Protein AF-A0A1C3P654-F1 (afdb_monomer_lite)

Structure (mmCIF, N/CA/C/O backbone):
data_AF-A0A1C3P654-F1
#
_entry.id   AF-A0A1C3P654-F1
#
loop_
_atom_site.group_PDB
_atom_site.id
_atom_site.type_symbol
_atom_site.label_atom_id
_atom_site.label_alt_id
_atom_site.label_comp_id
_atom_site.label_asym_id
_atom_site.label_entity_id
_atom_site.label_seq_id
_atom_site.pdbx_PDB_ins_code
_atom_site.Cartn_x
_atom_site.Cartn_y
_atom_site.Cartn_z
_atom_site.occupancy
_atom_site.B_iso_or_equiv
_atom_site.auth_seq_id
_atom_site.auth_comp_id
_atom_site.auth_asym_id
_atom_site.auth_atom_id
_atom_site.pdbx_PDB_model_num
ATOM 1 N N . MET A 1 1 ? -8.631 -0.946 -6.761 1.00 59.50 1 MET A N 1
ATOM 2 C CA . MET A 1 1 ? -8.021 -0.146 -5.677 1.00 59.50 1 MET A CA 1
ATOM 3 C C . MET A 1 1 ? -7.101 -1.045 -4.867 1.00 59.50 1 MET A C 1
ATOM 5 O O . MET A 1 1 ? -7.450 -2.204 -4.681 1.00 59.50 1 MET A O 1
ATOM 9 N N . LEU A 1 2 ? -5.957 -0.535 -4.412 1.00 73.19 2 LEU A N 1
ATOM 10 C CA . LEU A 1 2 ? -5.067 -1.206 -3.452 1.00 73.19 2 LEU A CA 1
ATOM 11 C C . LEU A 1 2 ? -4.979 -0.366 -2.183 1.00 73.19 2 LEU A C 1
ATOM 13 O O . LEU A 1 2 ? -5.112 0.852 -2.263 1.00 73.19 2 LEU A O 1
ATOM 17 N N . SER A 1 3 ? -4.721 -0.982 -1.028 1.00 78.56 3 SER A N 1
ATOM 18 C CA . SER A 1 3 ? -4.300 -0.198 0.136 1.00 78.56 3 SER A CA 1
ATOM 19 C C . SER A 1 3 ? -2.923 0.422 -0.122 1.00 78.56 3 SER A C 1
ATOM 21 O O . SER A 1 3 ? -2.122 -0.128 -0.883 1.00 78.56 3 SER A O 1
ATOM 23 N N . GLY A 1 4 ? -2.619 1.548 0.527 1.00 77.50 4 GLY A N 1
ATOM 24 C CA . GLY A 1 4 ? -1.301 2.186 0.404 1.00 77.50 4 GLY A CA 1
ATOM 25 C C . GLY A 1 4 ? -0.139 1.243 0.752 1.00 77.50 4 GLY A C 1
ATOM 26 O O . GLY A 1 4 ? 0.898 1.270 0.094 1.00 77.50 4 GLY A O 1
ATOM 27 N N . HIS A 1 5 ? -0.339 0.344 1.721 1.00 80.56 5 HIS A N 1
ATOM 28 C CA . HIS A 1 5 ? 0.658 -0.662 2.098 1.00 80.56 5 HIS A CA 1
ATOM 29 C C . HIS A 1 5 ? 0.804 -1.759 1.037 1.00 80.56 5 HIS A C 1
ATOM 31 O O . HIS A 1 5 ? 1.925 -2.067 0.638 1.00 80.56 5 HIS A O 1
ATOM 37 N N . ALA A 1 6 ? -0.305 -2.269 0.489 1.00 83.94 6 ALA A N 1
ATOM 38 C CA . ALA A 1 6 ? -0.264 -3.266 -0.582 1.00 83.94 6 ALA A CA 1
ATOM 39 C C . ALA A 1 6 ? 0.379 -2.716 -1.868 1.00 83.94 6 ALA A C 1
ATOM 41 O O . ALA A 1 6 ? 1.070 -3.448 -2.577 1.00 83.94 6 ALA A O 1
ATOM 42 N N . LEU A 1 7 ? 0.196 -1.424 -2.165 1.00 87.06 7 LEU A N 1
ATOM 43 C CA . LEU A 1 7 ? 0.888 -0.749 -3.266 1.00 87.06 7 LEU A CA 1
ATOM 44 C C . LEU A 1 7 ? 2.413 -0.783 -3.059 1.00 87.06 7 LEU A C 1
ATOM 46 O O . LEU A 1 7 ? 3.143 -1.212 -3.953 1.00 87.06 7 LEU A O 1
ATOM 50 N N . ALA A 1 8 ? 2.884 -0.367 -1.879 1.00 87.94 8 ALA A N 1
ATOM 51 C CA . ALA A 1 8 ? 4.308 -0.332 -1.547 1.00 87.94 8 ALA A CA 1
ATOM 52 C C . ALA A 1 8 ? 4.944 -1.734 -1.560 1.00 87.94 8 ALA A C 1
ATOM 54 O O . ALA A 1 8 ? 6.042 -1.921 -2.091 1.00 87.94 8 ALA A O 1
ATOM 55 N N . GLU A 1 9 ? 4.238 -2.737 -1.035 1.00 88.75 9 GLU A N 1
ATOM 56 C CA . GLU A 1 9 ? 4.668 -4.136 -1.084 1.00 88.75 9 GLU A CA 1
ATOM 57 C C . GLU A 1 9 ? 4.762 -4.653 -2.517 1.00 88.75 9 GLU A C 1
ATOM 59 O O . GLU A 1 9 ? 5.786 -5.217 -2.902 1.00 88.75 9 GLU A O 1
ATOM 64 N N . THR A 1 10 ? 3.734 -4.406 -3.334 1.00 90.81 10 THR A N 1
ATOM 65 C CA . THR A 1 10 ? 3.710 -4.850 -4.734 1.00 90.81 10 THR A CA 1
ATOM 66 C C . THR A 1 10 ? 4.853 -4.212 -5.523 1.00 90.81 10 THR A C 1
ATOM 68 O O . THR A 1 10 ? 5.569 -4.913 -6.236 1.00 90.81 10 THR A O 1
ATOM 71 N N . TYR A 1 11 ? 5.095 -2.910 -5.345 1.00 92.88 11 TYR A N 1
ATOM 72 C CA . TYR A 1 11 ? 6.239 -2.218 -5.946 1.00 92.88 11 TYR A CA 1
ATOM 73 C C . TYR A 1 11 ? 7.576 -2.859 -5.540 1.00 92.88 11 TYR A C 1
ATOM 75 O O . TYR A 1 11 ? 8.423 -3.158 -6.387 1.00 92.88 11 TYR A O 1
ATOM 83 N N . SER A 1 12 ? 7.754 -3.120 -4.242 1.00 93.94 12 SER A N 1
ATOM 84 C CA . SER A 1 12 ? 8.957 -3.755 -3.696 1.00 93.94 12 SER A CA 1
ATOM 85 C C . SER A 1 12 ? 9.180 -5.169 -4.236 1.00 93.94 12 SER A C 1
ATOM 87 O O . SER A 1 12 ? 10.324 -5.572 -4.448 1.00 93.94 12 SER A O 1
ATOM 89 N N . VAL A 1 13 ? 8.111 -5.936 -4.463 1.00 95.38 13 VAL A N 1
ATOM 90 C CA . VAL A 1 13 ? 8.187 -7.271 -5.070 1.00 95.38 13 VAL A CA 1
ATOM 91 C C . VAL A 1 13 ? 8.596 -7.165 -6.534 1.00 95.38 13 VAL A C 1
ATOM 93 O O . VAL A 1 13 ? 9.602 -7.761 -6.911 1.00 95.38 13 VAL A O 1
ATOM 96 N N . LEU A 1 14 ? 7.876 -6.375 -7.338 1.00 96.56 14 LEU A N 1
ATOM 97 C CA . LEU A 1 14 ? 8.107 -6.236 -8.784 1.00 96.56 14 LEU A CA 1
ATOM 98 C C . LEU A 1 14 ? 9.550 -5.828 -9.112 1.00 96.56 14 LEU A C 1
ATOM 100 O O . LEU A 1 14 ? 10.156 -6.339 -10.052 1.00 96.56 14 LEU A O 1
ATOM 104 N N . THR A 1 15 ? 10.126 -4.948 -8.297 1.00 96.94 15 THR A N 1
ATOM 105 C CA . THR A 1 15 ? 11.495 -4.438 -8.477 1.00 96.94 15 THR A CA 1
ATOM 106 C C . THR A 1 15 ? 12.587 -5.383 -7.969 1.00 96.94 15 THR A C 1
ATOM 108 O O . THR A 1 15 ? 13.768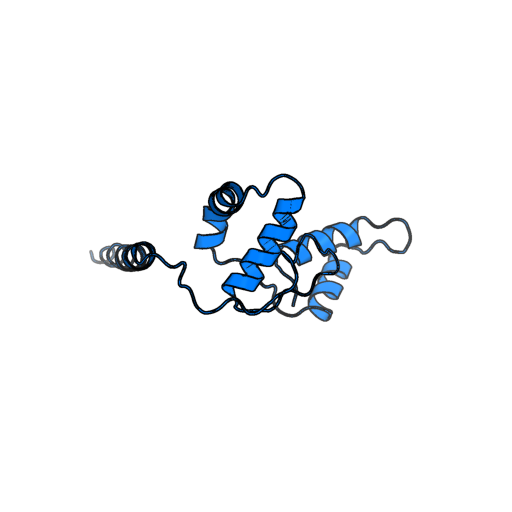 -5.173 -8.250 1.00 96.94 15 THR A O 1
ATOM 111 N N . ARG A 1 16 ? 12.221 -6.453 -7.251 1.00 96.50 16 ARG A N 1
ATOM 112 C CA . ARG A 1 16 ? 13.154 -7.452 -6.703 1.00 96.50 16 ARG A CA 1
ATOM 113 C C . ARG A 1 16 ? 12.946 -8.862 -7.250 1.00 96.50 16 ARG A C 1
ATOM 115 O O . ARG A 1 16 ? 13.671 -9.768 -6.838 1.00 96.50 16 ARG A O 1
ATOM 122 N N . MET A 1 17 ? 12.009 -9.061 -8.180 1.00 95.00 17 MET A N 1
ATOM 123 C CA . MET A 1 17 ? 11.804 -10.362 -8.820 1.00 95.00 17 MET A CA 1
ATOM 124 C C . MET A 1 17 ? 13.106 -10.875 -9.471 1.00 95.00 17 MET A C 1
ATOM 126 O O . MET A 1 17 ? 13.988 -10.084 -9.833 1.00 95.00 17 MET A O 1
ATOM 130 N N . PRO A 1 18 ? 13.290 -12.199 -9.573 1.00 93.44 18 PRO A N 1
ATOM 131 C CA . PRO A 1 18 ? 14.439 -12.773 -10.258 1.00 93.44 18 PRO A CA 1
ATOM 132 C C . PRO A 1 18 ? 14.274 -12.717 -11.785 1.00 93.44 18 PRO A C 1
ATOM 134 O O . PRO A 1 18 ? 13.162 -12.829 -12.302 1.00 93.44 18 PRO A O 1
ATOM 137 N N . GLY A 1 19 ? 15.400 -12.602 -12.495 1.00 91.75 19 GLY A N 1
ATOM 138 C CA . GLY A 1 19 ? 15.465 -12.706 -13.956 1.00 91.75 19 GLY A CA 1
ATOM 139 C C . GLY A 1 19 ? 14.609 -11.676 -14.695 1.00 91.75 19 GLY A C 1
ATOM 140 O O . GLY A 1 19 ? 14.438 -10.546 -14.237 1.00 91.75 19 GLY A O 1
ATOM 141 N N . ASP A 1 20 ? 14.050 -12.103 -15.825 1.00 91.31 20 ASP A N 1
ATOM 142 C CA . ASP A 1 20 ? 13.305 -11.251 -16.763 1.00 91.31 20 ASP A CA 1
ATOM 143 C C . ASP A 1 20 ? 11.965 -10.744 -16.211 1.00 91.31 20 ASP A C 1
ATOM 145 O O . ASP A 1 20 ? 11.347 -9.851 -16.785 1.00 91.31 20 ASP A O 1
ATOM 149 N N . ALA A 1 21 ? 11.508 -11.284 -15.078 1.00 91.06 21 ALA A N 1
ATOM 150 C CA . ALA A 1 21 ? 10.313 -10.797 -14.396 1.00 91.06 21 ALA A CA 1
ATOM 151 C C . ALA A 1 21 ? 10.571 -9.523 -13.568 1.00 91.06 21 ALA A C 1
ATOM 153 O O . ALA A 1 21 ? 9.622 -8.908 -13.081 1.00 91.06 21 ALA A O 1
ATOM 154 N N . ARG A 1 22 ? 11.838 -9.125 -13.373 1.00 97.19 22 ARG A N 1
ATOM 155 C CA . ARG A 1 22 ? 12.186 -7.900 -12.648 1.00 97.19 22 ARG A CA 1
ATOM 156 C C . ARG A 1 22 ? 11.819 -6.669 -13.459 1.00 97.19 22 ARG A C 1
ATOM 158 O O . ARG A 1 22 ? 12.328 -6.467 -14.557 1.00 97.19 22 ARG A O 1
ATOM 165 N N . LEU A 1 23 ? 11.026 -5.789 -12.860 1.00 97.38 23 LEU A N 1
ATOM 166 C CA . LEU A 1 23 ? 10.733 -4.486 -13.443 1.00 97.38 23 LEU A CA 1
ATOM 167 C C . LEU A 1 23 ? 11.715 -3.422 -12.955 1.00 97.38 23 LEU A C 1
ATOM 169 O O . LEU A 1 23 ? 12.175 -3.445 -11.810 1.00 97.38 23 LEU A O 1
ATOM 173 N N . SER A 1 24 ? 11.996 -2.447 -13.821 1.00 97.44 24 SER A N 1
ATOM 174 C CA . SER A 1 24 ? 12.628 -1.199 -13.397 1.00 97.44 24 SER A CA 1
ATOM 175 C C . SER A 1 24 ? 11.685 -0.426 -12.464 1.00 97.44 24 SER A C 1
ATOM 177 O O . SER A 1 24 ? 10.467 -0.607 -12.512 1.00 97.44 24 SER A O 1
ATOM 179 N N . GLY A 1 25 ? 12.226 0.465 -11.626 1.00 96.69 25 GLY A N 1
ATOM 180 C CA . GLY A 1 25 ? 11.402 1.336 -10.776 1.00 96.69 25 GLY A CA 1
ATOM 181 C C . GLY A 1 25 ? 10.340 2.120 -11.570 1.00 96.69 25 GLY A C 1
ATOM 182 O O . GLY A 1 25 ? 9.157 2.032 -11.238 1.00 96.69 25 GLY A O 1
ATOM 183 N N . PRO A 1 26 ? 10.713 2.818 -12.662 1.00 97.81 26 PRO A N 1
ATOM 184 C CA . PRO A 1 26 ? 9.750 3.515 -13.514 1.00 97.81 26 PRO A CA 1
ATOM 185 C C . PRO A 1 26 ? 8.692 2.606 -14.156 1.00 97.81 26 PRO A C 1
ATOM 187 O O . PRO A 1 26 ? 7.527 2.990 -14.219 1.00 97.81 26 PRO A O 1
ATOM 190 N N . ASP A 1 27 ? 9.057 1.405 -14.615 1.00 97.25 27 ASP A N 1
ATOM 191 C CA . ASP A 1 27 ? 8.089 0.474 -15.214 1.00 97.25 27 ASP A CA 1
ATOM 192 C C . ASP A 1 27 ? 7.126 -0.103 -14.181 1.00 97.25 27 ASP A C 1
ATOM 194 O O . ASP A 1 27 ? 5.932 -0.210 -14.452 1.00 97.25 27 ASP A O 1
ATOM 198 N N . ALA A 1 28 ? 7.619 -0.418 -12.981 1.00 96.38 28 ALA A N 1
ATOM 199 C CA . ALA A 1 28 ? 6.779 -0.861 -11.878 1.00 96.38 28 ALA A CA 1
ATOM 200 C C . ALA A 1 28 ? 5.771 0.225 -11.475 1.00 96.38 28 ALA A C 1
ATOM 202 O O . ALA A 1 28 ? 4.592 -0.080 -11.308 1.00 96.38 28 ALA A O 1
ATOM 203 N N . ALA A 1 29 ? 6.201 1.488 -11.376 1.00 94.38 29 ALA A N 1
ATOM 204 C CA . ALA A 1 29 ? 5.309 2.611 -11.087 1.00 94.38 29 ALA A CA 1
ATOM 205 C C . ALA A 1 29 ? 4.237 2.778 -12.177 1.00 94.38 29 ALA A C 1
ATOM 207 O O . ALA A 1 29 ? 3.047 2.761 -11.874 1.00 94.38 29 ALA A O 1
ATOM 208 N N . ARG A 1 30 ? 4.646 2.810 -13.456 1.00 95.38 30 ARG A N 1
ATOM 209 C CA . ARG A 1 30 ? 3.716 2.887 -14.596 1.00 95.38 30 ARG A CA 1
ATOM 210 C C . ARG A 1 30 ? 2.702 1.748 -14.602 1.00 95.38 30 ARG A C 1
ATOM 212 O O . ARG A 1 30 ? 1.524 1.976 -14.862 1.00 95.38 30 ARG A O 1
ATOM 219 N N . LEU A 1 31 ? 3.147 0.522 -14.328 1.00 94.06 31 LEU A N 1
ATOM 220 C CA . LEU A 1 31 ? 2.266 -0.637 -14.255 1.00 94.06 31 LEU A CA 1
ATOM 221 C C . LEU A 1 31 ? 1.248 -0.488 -13.120 1.00 94.06 31 LEU A C 1
ATOM 223 O O . LEU A 1 31 ? 0.068 -0.760 -13.325 1.00 94.06 31 LEU A O 1
ATOM 227 N N . LEU A 1 32 ? 1.684 -0.066 -11.932 1.00 92.62 32 LEU A N 1
ATOM 228 C CA . LEU A 1 32 ? 0.794 0.107 -10.786 1.00 92.62 32 LEU A CA 1
ATOM 229 C C . LEU A 1 32 ? -0.251 1.197 -11.045 1.00 92.62 32 LEU A C 1
ATOM 231 O O . LEU A 1 32 ? -1.436 0.933 -10.846 1.00 92.62 32 LEU A O 1
ATOM 235 N N . ASP A 1 33 ? 0.161 2.347 -11.578 1.00 91.69 33 ASP A N 1
ATOM 236 C CA . ASP A 1 33 ? -0.740 3.453 -11.925 1.00 91.69 33 ASP A CA 1
ATOM 237 C C . ASP A 1 33 ? -1.742 3.060 -13.024 1.00 91.69 33 ASP A C 1
ATOM 239 O O . ASP A 1 33 ? -2.907 3.452 -12.991 1.00 91.69 33 ASP A O 1
ATOM 243 N N . ALA A 1 34 ? -1.321 2.235 -13.990 1.00 91.50 34 ALA A N 1
ATOM 244 C CA . ALA A 1 34 ? -2.195 1.753 -15.059 1.00 91.50 34 ALA A CA 1
ATOM 245 C C . ALA A 1 34 ? -3.200 0.683 -14.593 1.00 91.50 34 ALA A C 1
ATOM 247 O O . ALA A 1 34 ? -4.242 0.494 -15.224 1.00 91.50 34 ALA A O 1
ATOM 248 N N . ARG A 1 35 ? -2.887 -0.073 -13.533 1.00 88.25 35 ARG A N 1
ATOM 249 C CA . ARG A 1 35 ? -3.700 -1.217 -13.074 1.00 88.25 35 ARG A CA 1
ATOM 250 C C . ARG A 1 35 ? -4.558 -0.904 -11.860 1.00 88.25 35 ARG A C 1
ATOM 252 O O . ARG A 1 35 ? -5.553 -1.597 -11.637 1.00 88.25 35 ARG A O 1
ATOM 259 N N . PHE A 1 36 ? -4.200 0.111 -11.084 1.00 85.44 36 PHE A N 1
ATOM 260 C CA . PHE A 1 36 ? -4.885 0.451 -9.850 1.00 85.44 36 PHE A CA 1
ATOM 261 C C . PHE A 1 36 ? -5.210 1.941 -9.807 1.00 85.44 36 PHE A C 1
ATOM 263 O O . PHE A 1 36 ? -4.376 2.797 -10.060 1.00 85.44 36 PHE A O 1
ATOM 270 N N . THR A 1 37 ? -6.453 2.248 -9.443 1.00 80.38 37 THR A N 1
ATOM 271 C CA . THR A 1 37 ? -6.876 3.609 -9.097 1.00 80.38 37 THR A CA 1
ATOM 272 C C . THR A 1 37 ? -6.225 4.065 -7.784 1.00 80.38 37 THR A C 1
ATOM 274 O O . THR A 1 37 ? -5.585 3.259 -7.104 1.00 80.38 37 THR A O 1
ATOM 277 N N . VAL A 1 38 ? -6.473 5.324 -7.393 1.00 78.69 38 VAL A N 1
ATOM 278 C CA . VAL A 1 38 ? -5.944 5.966 -6.172 1.00 78.69 38 VAL A CA 1
ATOM 279 C C . VAL A 1 38 ? -5.881 4.992 -4.981 1.00 78.69 38 VAL A C 1
ATOM 281 O O . VAL A 1 38 ? -6.899 4.359 -4.664 1.00 78.69 38 VAL A O 1
ATOM 284 N N . PRO A 1 39 ? -4.707 4.850 -4.331 1.00 79.25 39 PRO A N 1
ATOM 285 C CA . PRO A 1 39 ? -4.550 3.962 -3.191 1.00 79.25 39 PRO A CA 1
ATOM 286 C C . PRO A 1 39 ? -5.477 4.339 -2.035 1.00 79.25 39 PRO A C 1
ATOM 288 O O . PRO A 1 39 ? -5.614 5.508 -1.681 1.00 79.25 39 PRO A O 1
ATOM 291 N N . LEU A 1 40 ? -6.065 3.327 -1.404 1.00 81.81 40 LEU A N 1
ATOM 292 C CA . LEU A 1 40 ? -6.788 3.462 -0.146 1.00 81.81 40 LEU A CA 1
ATOM 293 C C . LEU A 1 40 ? -5.773 3.633 0.979 1.00 81.81 40 LEU A C 1
ATOM 295 O O . LEU A 1 40 ? -5.146 2.673 1.439 1.00 81.81 40 LEU A O 1
ATOM 299 N N . THR A 1 41 ? -5.572 4.877 1.390 1.00 83.25 41 THR A N 1
ATOM 300 C CA . THR A 1 41 ? -4.700 5.227 2.505 1.00 83.25 41 THR A CA 1
ATOM 301 C C . THR A 1 41 ? -5.511 5.381 3.783 1.00 83.25 41 THR A C 1
ATOM 303 O O . THR A 1 41 ? -6.685 5.753 3.768 1.00 83.25 41 THR A O 1
ATOM 306 N N . LEU A 1 42 ? -4.871 5.054 4.901 1.00 85.06 42 LEU A N 1
ATOM 307 C CA . LEU A 1 42 ? -5.413 5.328 6.221 1.00 85.06 42 LEU A CA 1
ATOM 308 C C . LEU A 1 42 ? -5.275 6.833 6.494 1.00 85.06 42 LEU A C 1
ATOM 310 O O . LEU A 1 42 ? -4.215 7.404 6.218 1.00 85.06 42 LEU A O 1
ATOM 314 N N . GLY A 1 43 ? -6.315 7.473 7.022 1.00 86.69 43 GLY A N 1
ATOM 315 C CA . GLY A 1 43 ? -6.295 8.897 7.333 1.00 86.69 43 GLY A CA 1
ATOM 316 C C . GLY A 1 43 ? -5.196 9.238 8.339 1.00 86.69 43 GLY A C 1
ATOM 317 O O . GLY A 1 43 ? -4.839 8.425 9.195 1.00 86.69 43 GLY A O 1
ATOM 318 N N . GLY A 1 44 ? -4.648 10.455 8.258 1.00 87.62 44 GLY A N 1
ATOM 319 C CA . GLY A 1 44 ? -3.456 10.844 9.025 1.00 87.62 44 GLY A CA 1
ATOM 320 C C . GLY A 1 44 ? -3.581 10.628 10.539 1.00 87.62 44 GLY A C 1
ATOM 321 O O . GLY A 1 44 ? -2.637 10.166 11.177 1.00 87.62 44 GLY A O 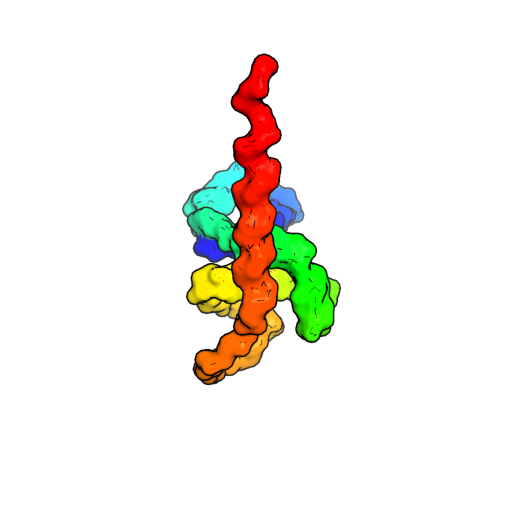1
ATOM 322 N N . SER A 1 45 ? -4.759 10.879 11.114 1.00 87.44 45 SER A N 1
ATOM 323 C CA . SER A 1 45 ? -5.027 10.667 12.543 1.00 87.44 45 SER A CA 1
ATOM 324 C C . SER A 1 45 ? -5.046 9.183 12.938 1.00 87.44 45 SER A C 1
ATOM 326 O O . SER A 1 45 ? -4.501 8.819 13.983 1.00 87.44 45 SER A O 1
ATOM 328 N N . HIS A 1 46 ? -5.625 8.310 12.110 1.00 85.56 46 HIS A N 1
ATOM 329 C CA . HIS A 1 46 ? -5.627 6.863 12.330 1.00 85.56 46 HIS A CA 1
ATOM 330 C C . HIS A 1 46 ? -4.243 6.252 12.089 1.00 85.56 46 HIS A C 1
ATOM 332 O O . HIS A 1 46 ? -3.817 5.394 12.860 1.00 85.56 46 HIS A O 1
ATOM 338 N N . ALA A 1 47 ? -3.502 6.743 11.091 1.00 87.88 47 ALA A N 1
ATOM 339 C CA . ALA A 1 47 ? -2.126 6.332 10.822 1.00 87.88 47 ALA A CA 1
ATOM 340 C C . ALA A 1 47 ? -1.194 6.617 12.010 1.00 87.88 47 ALA A C 1
ATOM 342 O O . ALA A 1 47 ? -0.430 5.745 12.414 1.00 87.88 47 ALA A O 1
ATOM 343 N N . GLN A 1 48 ? -1.313 7.786 12.646 1.00 91.81 48 GLN A N 1
ATOM 344 C CA . GLN A 1 48 ? -0.520 8.127 13.836 1.00 91.81 48 GLN A CA 1
ATOM 345 C C . GLN A 1 48 ? -0.810 7.207 15.033 1.00 91.81 48 GLN A C 1
ATOM 347 O O . GLN A 1 48 ? 0.080 6.902 15.828 1.00 91.81 48 GLN A O 1
ATOM 352 N N . LYS A 1 49 ? -2.054 6.734 15.161 1.00 93.12 49 LYS A N 1
ATOM 353 C CA . LYS A 1 49 ? -2.517 5.912 16.291 1.00 93.12 49 LYS A CA 1
ATOM 354 C C . LYS A 1 49 ? -2.468 4.409 16.009 1.00 93.12 49 LYS A C 1
ATOM 356 O O . LYS A 1 49 ? -2.865 3.613 16.861 1.00 93.12 49 LYS A O 1
ATOM 361 N N . VAL A 1 50 ? -1.955 4.005 14.848 1.00 92.00 50 VAL A N 1
ATOM 362 C CA . VAL A 1 50 ? -2.115 2.639 14.344 1.00 92.00 50 VAL A CA 1
ATOM 363 C C . VAL A 1 50 ? -1.484 1.579 15.244 1.00 92.00 50 VAL A C 1
ATOM 365 O O . VAL A 1 50 ? -2.095 0.549 15.504 1.00 92.00 50 VAL A O 1
ATOM 368 N N . HIS A 1 51 ? -0.314 1.862 15.817 1.00 92.56 51 HIS A N 1
ATOM 369 C CA . HIS A 1 51 ? 0.372 0.960 16.743 1.00 92.56 51 HIS A CA 1
ATOM 370 C C . HIS A 1 51 ? -0.449 0.692 18.019 1.00 92.56 51 HIS A C 1
ATOM 372 O O . HIS A 1 51 ? -0.463 -0.432 18.517 1.00 92.56 51 HIS A O 1
ATOM 378 N N . MET A 1 52 ? -1.193 1.689 18.519 1.00 95.06 52 MET A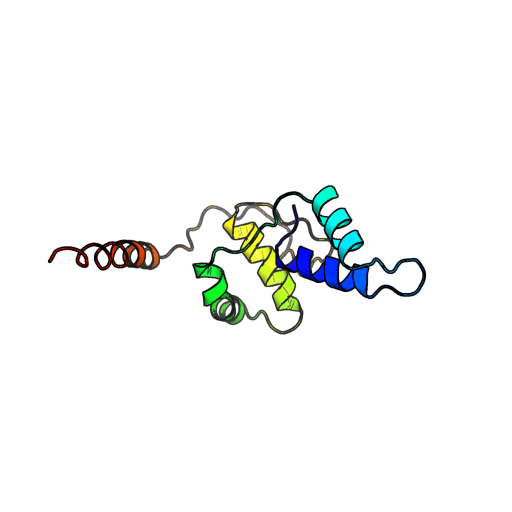 N 1
ATOM 379 C CA . MET A 1 52 ? -2.102 1.512 19.658 1.00 95.06 52 MET A CA 1
ATOM 380 C C . MET A 1 52 ? -3.310 0.660 19.274 1.00 95.06 52 MET A C 1
ATOM 382 O O . MET A 1 52 ? -3.710 -0.220 20.034 1.00 95.06 52 MET A O 1
ATOM 386 N N . THR A 1 53 ? -3.891 0.907 18.098 1.00 93.06 53 THR A N 1
ATOM 387 C CA . THR A 1 53 ? -5.027 0.127 17.596 1.00 93.06 53 THR A CA 1
ATOM 388 C C . THR A 1 53 ? -4.651 -1.338 17.410 1.00 93.06 53 THR A C 1
ATOM 390 O O . THR A 1 53 ? -5.374 -2.199 17.899 1.00 93.06 53 THR A O 1
ATOM 393 N N . LEU A 1 54 ? -3.511 -1.622 16.771 1.00 92.56 54 LEU A N 1
ATOM 394 C CA . LEU A 1 54 ? -3.024 -2.985 16.542 1.00 92.56 54 LEU A CA 1
ATOM 395 C C . LEU A 1 54 ? -2.673 -3.698 17.854 1.00 92.56 54 LEU A C 1
ATOM 397 O O . LEU A 1 54 ? -3.059 -4.850 18.039 1.00 92.56 54 LEU A O 1
ATOM 401 N N . SER A 1 55 ? -2.040 -2.993 18.797 1.00 95.12 55 SER A N 1
ATOM 402 C CA . SER A 1 55 ? -1.742 -3.520 20.135 1.00 95.12 55 SER A CA 1
ATOM 403 C C . SER A 1 55 ? -3.009 -3.948 20.886 1.00 95.12 55 SER A C 1
ATOM 405 O O . SER A 1 55 ? -3.070 -5.057 21.415 1.00 95.12 55 SER A O 1
ATOM 407 N N . ARG A 1 56 ? -4.074 -3.130 20.852 1.00 93.88 56 ARG A N 1
ATOM 408 C CA . ARG A 1 56 ? -5.359 -3.442 21.513 1.00 93.88 56 ARG A CA 1
ATOM 409 C C . ARG A 1 56 ? -6.031 -4.715 20.998 1.00 93.88 56 ARG A C 1
ATOM 411 O O . ARG A 1 56 ? -6.802 -5.316 21.738 1.00 93.88 56 ARG A O 1
ATOM 418 N N . VAL A 1 57 ? -5.769 -5.103 19.751 1.00 91.38 57 VAL A N 1
ATOM 419 C CA . VAL A 1 57 ? -6.323 -6.319 19.134 1.00 91.38 57 VAL A CA 1
ATOM 420 C C . VAL A 1 57 ? -5.295 -7.450 19.017 1.00 91.38 57 VAL A C 1
ATOM 422 O O . VAL A 1 57 ? -5.575 -8.463 18.384 1.00 91.38 57 VAL A O 1
ATOM 425 N N . GLY A 1 58 ? -4.112 -7.297 19.623 1.00 90.94 58 GLY A N 1
ATOM 426 C CA . GLY A 1 58 ? -3.074 -8.331 19.661 1.00 90.94 58 GLY A CA 1
ATOM 427 C C . GLY A 1 58 ? -2.385 -8.607 18.320 1.00 90.94 58 GLY A C 1
ATOM 428 O O . GLY A 1 58 ? -1.784 -9.666 18.156 1.00 90.94 58 GLY A O 1
ATOM 429 N N . ILE A 1 59 ? -2.459 -7.685 17.354 1.00 91.88 59 ILE A N 1
ATOM 430 C CA . ILE A 1 59 ? -1.795 -7.843 16.055 1.00 91.88 59 ILE A CA 1
ATOM 431 C C . ILE A 1 59 ? -0.326 -7.435 16.180 1.00 91.88 59 ILE A C 1
ATOM 433 O O . ILE A 1 59 ? -0.009 -6.304 16.549 1.00 91.88 59 ILE A O 1
ATOM 437 N N . VAL A 1 60 ? 0.571 -8.358 15.830 1.00 90.00 60 VAL A N 1
ATOM 438 C CA . VAL A 1 60 ? 2.028 -8.190 15.918 1.00 90.00 60 VAL A CA 1
ATOM 439 C C . VAL A 1 60 ? 2.743 -8.820 14.716 1.00 90.00 60 VAL A C 1
ATOM 441 O O . VAL A 1 60 ? 2.179 -9.648 13.998 1.00 90.00 60 VAL A O 1
ATOM 444 N N . GLY A 1 61 ? 4.011 -8.451 14.504 1.00 89.94 61 GLY A N 1
ATOM 445 C CA . GLY A 1 61 ? 4.862 -9.041 13.466 1.00 89.94 61 GLY A CA 1
ATOM 446 C C . GLY A 1 61 ? 4.314 -8.839 12.050 1.00 89.94 61 GLY A C 1
ATOM 447 O O . GLY A 1 61 ? 3.811 -7.771 11.718 1.00 89.94 61 GLY A O 1
ATOM 448 N N . GLY A 1 62 ? 4.401 -9.872 11.207 1.00 84.62 62 GLY A N 1
ATOM 449 C CA . GLY A 1 62 ? 3.955 -9.802 9.809 1.00 84.62 62 GLY A CA 1
ATOM 450 C C . GLY A 1 62 ? 2.458 -9.517 9.625 1.00 84.62 62 GLY A C 1
ATOM 451 O O . GLY A 1 62 ? 2.078 -8.952 8.608 1.00 84.62 62 GLY A O 1
ATOM 452 N N . ALA A 1 63 ? 1.615 -9.815 10.621 1.00 85.62 63 ALA A N 1
ATOM 453 C CA . ALA A 1 63 ? 0.175 -9.544 10.557 1.00 85.62 63 ALA A CA 1
ATOM 454 C C . ALA A 1 63 ? -0.168 -8.042 10.637 1.00 85.62 63 ALA A C 1
ATOM 456 O O . ALA A 1 63 ? -1.305 -7.647 10.381 1.00 85.62 63 ALA A O 1
ATOM 457 N N . VAL A 1 64 ? 0.805 -7.187 10.979 1.00 89.00 64 VAL A N 1
ATOM 458 C CA . VAL A 1 64 ? 0.643 -5.725 10.982 1.00 89.00 64 VAL A CA 1
ATOM 459 C C . VAL A 1 64 ? 0.227 -5.213 9.602 1.00 89.00 64 VAL A C 1
ATOM 461 O O . VAL A 1 64 ? -0.637 -4.344 9.522 1.00 89.00 64 VAL A O 1
ATOM 464 N N . TYR A 1 65 ? 0.780 -5.772 8.523 1.00 85.25 65 TYR A N 1
ATOM 465 C CA . TYR A 1 65 ? 0.474 -5.345 7.156 1.00 85.25 65 TYR A CA 1
ATOM 466 C C . TYR A 1 65 ? -0.976 -5.655 6.764 1.00 85.25 65 TYR A C 1
ATOM 468 O O . TYR A 1 65 ? -1.685 -4.770 6.278 1.00 85.25 65 TYR A O 1
ATOM 476 N N . ASP A 1 66 ? -1.463 -6.852 7.100 1.00 83.44 66 ASP A N 1
ATOM 477 C CA . ASP A 1 66 ? -2.875 -7.218 6.936 1.00 83.44 66 ASP A CA 1
ATOM 478 C C . ASP A 1 66 ? -3.788 -6.312 7.775 1.00 83.44 66 ASP A C 1
ATOM 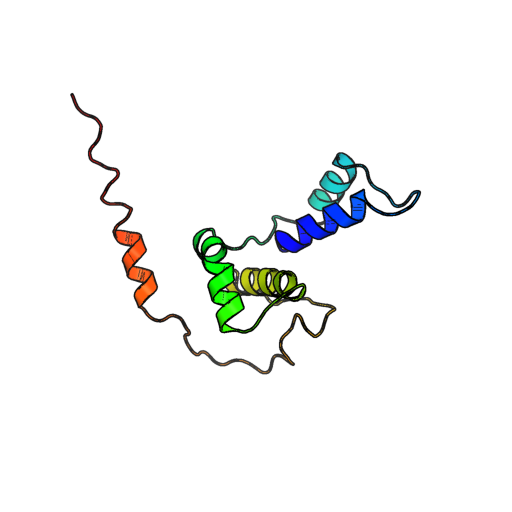480 O O . ASP A 1 66 ? -4.814 -5.826 7.293 1.00 83.44 66 ASP A O 1
ATOM 484 N N . GLY A 1 67 ? -3.385 -6.008 9.014 1.00 87.69 67 GLY A N 1
ATOM 485 C CA . GLY A 1 67 ? -4.094 -5.077 9.891 1.00 87.69 67 GLY A CA 1
ATOM 486 C C . GLY A 1 67 ? -4.206 -3.666 9.304 1.00 87.69 67 GLY A C 1
ATOM 487 O O . GLY A 1 67 ? -5.261 -3.040 9.400 1.00 87.69 67 GLY A O 1
ATOM 488 N N . LEU A 1 68 ? -3.157 -3.171 8.643 1.00 88.00 68 LEU A N 1
ATOM 489 C CA . LEU A 1 68 ? -3.159 -1.869 7.968 1.00 88.00 68 LEU A CA 1
ATOM 490 C C . LEU A 1 68 ? -4.108 -1.848 6.767 1.00 88.00 68 LEU A C 1
ATOM 492 O O . LEU A 1 68 ? -4.833 -0.869 6.573 1.00 88.00 68 LEU A O 1
ATOM 496 N N . VAL A 1 69 ? -4.144 -2.931 5.987 1.00 86.88 69 VAL A N 1
ATOM 497 C CA . VAL A 1 69 ? -5.089 -3.088 4.872 1.00 86.88 69 VAL A CA 1
ATOM 498 C C . VAL A 1 69 ? -6.529 -3.123 5.393 1.00 86.88 69 VAL A C 1
ATOM 500 O O . VAL A 1 69 ? -7.387 -2.413 4.866 1.00 86.88 69 VAL A O 1
ATOM 503 N N . ALA A 1 70 ? -6.791 -3.889 6.453 1.00 87.31 70 ALA A N 1
ATOM 504 C CA . ALA A 1 70 ? -8.112 -3.999 7.063 1.00 87.31 70 ALA A CA 1
ATOM 505 C C . ALA A 1 70 ? -8.593 -2.669 7.668 1.00 87.31 70 ALA A C 1
ATOM 507 O O . ALA A 1 70 ? -9.759 -2.306 7.507 1.00 87.31 70 ALA A O 1
ATOM 508 N N . LEU A 1 71 ? -7.708 -1.910 8.325 1.00 89.56 71 LEU A N 1
ATOM 509 C CA . LEU A 1 71 ? -8.039 -0.589 8.867 1.00 89.56 71 LEU A CA 1
ATOM 510 C C . LEU A 1 71 ? -8.363 0.419 7.761 1.00 89.56 71 LEU A C 1
ATOM 512 O O . LEU A 1 71 ? -9.344 1.146 7.894 1.00 89.56 71 LEU A O 1
ATOM 516 N N . ALA A 1 72 ? -7.606 0.424 6.660 1.00 88.81 72 ALA A N 1
ATOM 517 C CA . ALA A 1 72 ? -7.915 1.271 5.511 1.00 88.81 72 ALA A CA 1
ATOM 518 C C . ALA A 1 72 ? -9.265 0.883 4.880 1.00 88.81 72 ALA A C 1
ATOM 520 O O . ALA A 1 72 ? -10.103 1.744 4.641 1.00 88.81 72 ALA A O 1
ATOM 521 N N . ALA A 1 73 ? -9.536 -0.409 4.680 1.00 87.12 73 ALA A N 1
ATOM 522 C CA . ALA A 1 73 ? -10.836 -0.857 4.174 1.00 87.12 73 ALA A CA 1
ATOM 523 C C . ALA A 1 73 ? -11.991 -0.424 5.096 1.00 87.12 73 ALA A C 1
ATOM 525 O O . ALA A 1 73 ? -13.007 0.083 4.622 1.00 87.12 73 ALA A O 1
ATOM 526 N N . LYS A 1 74 ? -11.807 -0.554 6.417 1.00 88.81 74 LYS A N 1
ATOM 527 C CA . LYS A 1 74 ? -12.792 -0.146 7.425 1.00 88.81 74 LYS A CA 1
ATOM 528 C C . LYS A 1 74 ? -13.041 1.363 7.431 1.00 88.81 74 LYS A C 1
ATOM 530 O O . LYS A 1 74 ? -14.198 1.763 7.501 1.00 88.81 74 LYS A O 1
ATOM 535 N N . GLU A 1 75 ? -11.992 2.184 7.367 1.00 89.25 75 GLU A N 1
ATOM 536 C CA . GLU A 1 75 ? -12.116 3.651 7.341 1.00 89.25 75 GLU A CA 1
ATOM 537 C C . GLU A 1 75 ? -12.927 4.131 6.131 1.00 89.25 75 GLU A C 1
ATOM 539 O O . GLU A 1 75 ? -13.738 5.044 6.255 1.00 89.25 75 GLU A O 1
ATOM 544 N N . HIS A 1 76 ? -12.767 3.465 4.985 1.00 86.44 76 HIS A N 1
ATOM 545 C CA . HIS A 1 76 ? -13.456 3.810 3.739 1.00 86.44 76 HIS A CA 1
ATOM 546 C C . HIS A 1 76 ? -14.777 3.049 3.520 1.00 86.44 76 HIS A C 1
ATOM 548 O O . HIS A 1 76 ? -15.409 3.210 2.479 1.00 86.44 76 HIS A O 1
ATOM 554 N N . GLY A 1 77 ? -15.215 2.216 4.474 1.00 86.00 77 GLY A N 1
ATOM 555 C CA . GLY A 1 77 ? -16.473 1.462 4.377 1.00 86.00 77 GLY A CA 1
ATOM 556 C C . GLY A 1 77 ? -16.498 0.399 3.270 1.00 86.00 77 GLY A C 1
ATOM 557 O O . GLY A 1 77 ? -17.561 0.085 2.737 1.00 86.00 77 GLY A O 1
ATOM 558 N N . LEU A 1 78 ? -15.338 -0.147 2.901 1.00 85.50 78 LEU A N 1
ATOM 559 C CA . LEU A 1 78 ? -15.186 -1.099 1.801 1.00 85.50 78 LEU A CA 1
ATOM 560 C C . LEU A 1 78 ? -15.035 -2.539 2.304 1.00 85.50 78 LEU A C 1
ATOM 562 O O . LEU A 1 78 ? -14.436 -2.799 3.348 1.00 85.50 78 LEU A O 1
ATOM 566 N N . ALA A 1 79 ? -15.538 -3.495 1.521 1.00 82.94 79 ALA A N 1
ATOM 567 C CA . ALA A 1 79 ? -15.289 -4.913 1.758 1.00 82.94 79 ALA A CA 1
ATOM 568 C C . ALA A 1 79 ? -13.835 -5.277 1.408 1.00 82.94 79 ALA A C 1
ATOM 570 O O . ALA A 1 79 ? -13.303 -4.844 0.383 1.00 82.94 79 ALA A O 1
ATOM 571 N N . LEU A 1 80 ? -13.203 -6.105 2.242 1.00 78.50 80 LEU A N 1
ATOM 572 C CA . LEU A 1 80 ? -11.841 -6.580 2.017 1.00 78.50 80 LEU A CA 1
ATOM 573 C C . LEU A 1 80 ? -11.846 -7.843 1.149 1.00 78.50 80 LEU A C 1
ATOM 575 O O . LEU A 1 80 ? -12.329 -8.893 1.567 1.00 78.50 80 LEU A O 1
ATOM 579 N N . ALA A 1 81 ? -11.255 -7.760 -0.041 1.00 73.94 81 ALA A N 1
ATOM 580 C CA . ALA A 1 81 ? -10.939 -8.934 -0.845 1.00 73.94 81 ALA A CA 1
ATOM 581 C C . ALA A 1 81 ? -9.553 -9.461 -0.446 1.00 73.94 81 ALA A C 1
ATOM 583 O O . ALA A 1 81 ? -8.542 -8.817 -0.718 1.00 73.94 81 ALA A O 1
ATOM 584 N N . THR A 1 82 ? -9.503 -10.629 0.194 1.00 68.62 82 THR A N 1
ATOM 585 C CA . THR A 1 82 ? -8.256 -11.286 0.609 1.00 68.62 82 THR A CA 1
ATOM 586 C C . THR A 1 82 ? -8.212 -12.736 0.128 1.00 68.62 82 THR A C 1
ATOM 588 O O . THR A 1 82 ? -9.230 -13.426 0.113 1.00 68.62 82 THR A O 1
ATOM 591 N N . ARG A 1 83 ? -7.022 -13.207 -0.269 1.00 60.31 83 ARG A N 1
ATOM 592 C CA . ARG A 1 83 ? -6.741 -14.645 -0.462 1.00 60.31 83 ARG A CA 1
ATOM 593 C C . ARG A 1 83 ? -6.149 -15.291 0.792 1.00 60.31 83 ARG A C 1
ATOM 595 O O . ARG A 1 83 ? -6.011 -16.508 0.833 1.00 60.31 83 ARG A O 1
ATOM 602 N N . ASP A 1 84 ? -5.815 -14.486 1.797 1.00 64.06 84 ASP A N 1
ATOM 603 C CA . ASP A 1 84 ? -5.380 -14.928 3.115 1.00 64.06 84 ASP A CA 1
ATOM 604 C C . ASP A 1 84 ? -6.560 -14.864 4.093 1.00 64.06 84 ASP A C 1
ATOM 606 O O . ASP A 1 84 ? -7.053 -13.783 4.433 1.00 64.06 84 ASP A O 1
ATOM 610 N N . ALA A 1 85 ? -7.010 -16.032 4.556 1.00 56.03 85 ALA A N 1
ATOM 611 C CA . ALA A 1 85 ? -8.092 -16.157 5.531 1.00 56.03 85 ALA A CA 1
ATOM 612 C C . ALA A 1 85 ? -7.755 -15.527 6.897 1.00 56.03 85 ALA A C 1
ATOM 614 O O . ALA A 1 85 ? -8.649 -15.342 7.713 1.00 56.03 85 ALA A O 1
ATOM 615 N N . ARG A 1 86 ? -6.489 -15.175 7.160 1.00 55.44 86 ARG A N 1
ATOM 616 C CA . ARG A 1 86 ? -6.074 -14.458 8.375 1.00 55.44 86 ARG A CA 1
ATOM 617 C C . ARG A 1 86 ? -6.359 -12.960 8.297 1.00 55.44 86 ARG A C 1
ATOM 619 O O . ARG A 1 86 ? -6.603 -12.344 9.328 1.00 55.44 86 ARG A O 1
ATOM 626 N N . ALA A 1 87 ? -6.370 -12.388 7.092 1.00 51.81 87 ALA A N 1
ATOM 627 C CA . ALA A 1 87 ? -6.671 -10.972 6.884 1.00 51.81 87 ALA A CA 1
ATOM 628 C C . ALA A 1 87 ? -8.182 -10.678 6.938 1.00 51.81 87 ALA A C 1
ATOM 630 O O . ALA A 1 87 ? -8.596 -9.563 7.247 1.00 51.81 87 ALA A O 1
ATOM 631 N N . GLY A 1 88 ? -9.019 -11.682 6.661 1.00 50.12 88 GLY A N 1
ATOM 632 C CA . GLY A 1 88 ? -10.461 -11.623 6.869 1.00 50.12 88 GLY A CA 1
ATOM 633 C C . GLY A 1 88 ? -10.798 -12.357 8.154 1.00 50.12 88 GLY A C 1
ATOM 634 O O . GLY A 1 88 ? -10.910 -13.574 8.132 1.00 50.12 88 GLY A O 1
ATOM 635 N N . GLY A 1 89 ? -10.926 -11.656 9.279 1.00 43.38 89 GLY A N 1
ATOM 636 C CA . GLY A 1 89 ? -11.342 -12.290 10.530 1.00 43.38 89 GLY A CA 1
ATOM 637 C C . GLY A 1 89 ? -12.692 -13.005 10.381 1.00 43.38 89 GLY A C 1
ATOM 638 O O . GLY A 1 89 ? -13.726 -12.370 10.532 1.00 43.38 89 GLY A O 1
ATOM 639 N N . GLY A 1 90 ? -12.670 -14.313 10.099 1.00 34.81 90 GLY A N 1
ATOM 640 C CA . GLY A 1 90 ? -13.827 -15.215 10.056 1.00 34.81 90 GLY A CA 1
ATOM 641 C C . GLY A 1 90 ? -14.895 -14.915 8.985 1.00 34.81 90 GLY A C 1
ATOM 642 O O . GLY A 1 90 ? -14.895 -13.854 8.360 1.00 34.81 90 GLY A O 1
ATOM 643 N N . PRO A 1 91 ? -15.832 -15.857 8.740 1.00 33.88 91 PRO A N 1
ATOM 644 C CA . PRO A 1 91 ? -16.942 -15.629 7.822 1.00 33.88 91 PRO A CA 1
ATOM 645 C C . PRO A 1 91 ? -17.777 -14.436 8.306 1.00 33.88 91 PRO A C 1
ATOM 647 O O . PRO A 1 91 ? -18.270 -14.428 9.433 1.00 33.88 91 PRO A O 1
ATOM 650 N N . MET A 1 92 ? -17.939 -13.431 7.439 1.00 39.09 92 MET A N 1
ATOM 651 C CA . MET A 1 92 ? -18.811 -12.270 7.639 1.00 39.09 92 MET A CA 1
ATOM 652 C C . MET A 1 92 ? -20.286 -12.701 7.735 1.00 39.09 92 MET A C 1
ATOM 654 O O . MET A 1 92 ? -21.069 -12.527 6.804 1.00 39.09 92 MET A O 1
ATOM 658 N N . THR A 1 93 ? -20.710 -13.223 8.882 1.00 32.62 93 THR A N 1
ATOM 659 C CA . THR A 1 93 ? -22.103 -13.107 9.315 1.00 32.62 93 THR A CA 1
ATOM 660 C C . THR A 1 93 ? -22.299 -11.706 9.873 1.00 32.62 93 THR A C 1
ATOM 662 O O . THR A 1 93 ? -21.834 -11.408 10.969 1.00 32.62 93 THR A O 1
ATOM 665 N N . ARG A 1 94 ? -22.944 -10.853 9.066 1.00 35.97 94 ARG A N 1
ATOM 666 C CA . ARG A 1 94 ? -23.742 -9.675 9.453 1.00 35.97 94 ARG A CA 1
ATOM 667 C C . ARG A 1 94 ? -23.428 -9.143 10.861 1.00 35.97 94 ARG A C 1
ATOM 669 O O . ARG A 1 94 ? -24.120 -9.480 11.818 1.00 35.97 94 ARG A O 1
ATOM 676 N N . LEU A 1 95 ? -22.403 -8.295 10.987 1.00 34.16 95 LEU A N 1
ATOM 677 C CA . LEU A 1 95 ? -22.247 -7.487 12.194 1.00 34.16 95 LEU A CA 1
ATOM 678 C C . LEU A 1 95 ? -23.271 -6.350 12.140 1.00 34.16 95 LEU A C 1
ATOM 680 O O . LEU A 1 95 ? -23.076 -5.332 11.478 1.00 34.16 95 LEU A O 1
ATOM 684 N N . GLU A 1 96 ? -24.381 -6.579 12.830 1.00 31.16 96 GLU A N 1
ATOM 685 C CA . GLU A 1 96 ? -25.301 -5.557 13.307 1.00 31.16 96 GLU A CA 1
ATOM 686 C C . GLU A 1 96 ? -24.515 -4.412 13.969 1.00 31.16 96 GLU A C 1
ATOM 688 O O . GLU A 1 96 ? -23.814 -4.600 14.964 1.00 31.16 96 GLU A O 1
ATOM 693 N N . SER A 1 97 ? -24.629 -3.223 13.382 1.00 32.81 97 SER A N 1
ATOM 694 C CA . SER A 1 97 ? -24.912 -1.948 14.045 1.00 32.81 97 SER A CA 1
ATOM 695 C C . SER A 1 97 ? -24.609 -1.858 15.549 1.00 32.81 97 SER A C 1
ATOM 697 O O . SER A 1 97 ? -25.513 -1.656 16.358 1.00 32.81 97 SER A O 1
ATOM 699 N N . ARG A 1 98 ? -23.341 -1.927 15.963 1.00 32.50 98 ARG A N 1
ATOM 700 C CA . ARG A 1 98 ? -22.931 -1.436 17.286 1.00 32.50 98 ARG A CA 1
ATOM 701 C C . ARG A 1 98 ? -21.723 -0.523 17.173 1.00 32.50 98 ARG A C 1
ATOM 703 O O . ARG A 1 98 ? -20.598 -0.947 16.930 1.00 32.50 98 ARG A O 1
ATOM 710 N N . SER A 1 99 ? -22.040 0.758 17.341 1.00 37.75 99 SER A N 1
ATOM 711 C CA . SER A 1 99 ? -21.140 1.886 17.527 1.00 37.75 99 SER A CA 1
ATOM 712 C C . SER A 1 99 ? -19.956 1.523 18.428 1.00 37.75 99 SER A C 1
ATOM 714 O O . SER A 1 99 ? -20.127 1.254 19.614 1.00 37.75 99 SER A O 1
ATOM 716 N N . LEU A 1 100 ? -18.753 1.543 17.852 1.00 36.72 100 LEU A N 1
ATOM 717 C CA . LEU A 1 100 ? -17.483 1.602 18.584 1.00 36.72 100 LEU A CA 1
ATOM 718 C C . LEU A 1 100 ? -16.854 3.001 18.482 1.00 36.72 100 LEU A C 1
ATOM 720 O O . LEU A 1 100 ? -15.643 3.158 18.615 1.00 36.72 100 LEU A O 1
ATOM 724 N N . LEU A 1 101 ? -17.677 4.023 18.234 1.00 33.72 101 LEU A N 1
ATOM 725 C CA . LEU A 1 101 ? -17.288 5.417 18.385 1.00 33.72 101 LEU A CA 1
ATOM 726 C C . LEU A 1 101 ? -17.798 5.886 19.746 1.00 33.72 101 LEU A C 1
ATOM 728 O O . LEU A 1 101 ? -18.945 6.306 19.888 1.00 33.72 101 LEU A O 1
ATOM 732 N N . SER A 1 102 ? -16.939 5.797 20.762 1.00 34.62 102 SER A N 1
ATOM 733 C CA . SER A 1 102 ? -17.115 6.620 21.958 1.00 34.62 102 SER A CA 1
ATOM 734 C C . SER A 1 102 ? -17.084 8.101 21.535 1.00 34.62 102 SER A C 1
ATOM 736 O O . SER A 1 102 ? -16.219 8.477 20.739 1.00 34.62 102 SER A O 1
ATOM 738 N N . PRO A 1 103 ? -17.977 8.960 22.059 1.00 34.47 103 PRO A N 1
ATOM 739 C CA . PRO A 1 103 ? -18.138 10.357 21.629 1.00 34.47 103 PRO A CA 1
ATOM 740 C C . PRO A 1 103 ? -16.952 11.290 21.955 1.00 34.47 103 PRO A C 1
ATOM 742 O O . PRO A 1 103 ? -17.022 12.491 21.705 1.00 34.47 103 PRO A O 1
ATOM 745 N N . GLU A 1 104 ? -15.845 10.772 22.485 1.00 35.41 104 GLU A N 1
ATOM 746 C CA . GLU A 1 104 ? -14.701 11.572 22.941 1.00 35.41 104 GLU A CA 1
ATOM 747 C C . GLU A 1 104 ? -13.776 12.070 21.822 1.00 35.41 104 GLU A C 1
ATOM 749 O O . GLU A 1 104 ? -13.047 13.034 22.025 1.00 35.41 104 GLU A O 1
ATOM 754 N N . VAL A 1 105 ? -13.820 11.483 20.620 1.00 41.94 105 VAL A N 1
ATOM 755 C CA . VAL A 1 105 ? -12.918 11.881 19.516 1.00 41.94 105 VAL A CA 1
ATOM 756 C C . VAL A 1 105 ? -13.449 13.083 18.721 1.00 41.94 105 VAL A C 1
ATOM 758 O O . VAL A 1 105 ? -12.685 13.758 18.038 1.00 41.94 105 VAL A O 1
ATOM 761 N N . ALA A 1 106 ? -14.737 13.415 18.848 1.00 37.97 106 ALA A N 1
ATOM 762 C CA . ALA A 1 106 ? -15.349 14.518 18.104 1.00 37.97 106 ALA A CA 1
ATOM 763 C C . ALA A 1 106 ? -14.995 15.917 18.650 1.00 37.97 106 ALA A C 1
ATOM 765 O O . ALA A 1 106 ? -15.167 16.900 17.938 1.00 37.97 106 ALA A O 1
ATOM 766 N N . ARG A 1 107 ? -14.491 16.032 19.888 1.00 38.75 107 ARG A N 1
ATOM 767 C CA . ARG A 1 107 ? -14.267 17.336 20.548 1.00 38.75 107 ARG A CA 1
ATOM 768 C C . ARG A 1 107 ? -12.886 17.950 20.320 1.00 38.75 107 ARG A C 1
ATOM 770 O O . ARG A 1 107 ? -12.717 19.144 20.541 1.00 38.75 107 ARG A O 1
ATOM 777 N N . ASP A 1 108 ? -11.916 17.171 19.850 1.00 37.03 108 ASP A N 1
ATOM 778 C CA . ASP A 1 108 ? -10.543 17.665 19.660 1.00 37.03 108 ASP A CA 1
ATOM 779 C C . ASP A 1 108 ? -10.352 18.396 18.319 1.00 37.03 108 ASP A C 1
ATOM 781 O O . ASP A 1 108 ? -9.416 19.177 18.152 1.00 37.03 108 ASP A O 1
ATOM 785 N N . SER A 1 109 ? -11.276 18.205 17.370 1.00 39.44 109 SER A N 1
ATOM 786 C CA . SER A 1 109 ? -11.192 18.825 16.043 1.00 39.44 109 S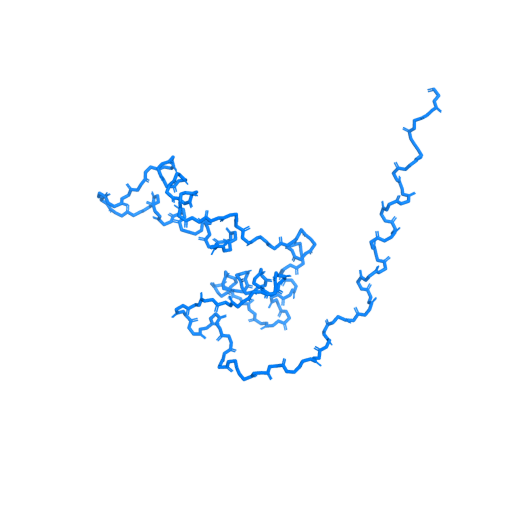ER A CA 1
ATOM 787 C C . SER A 1 109 ? -11.626 20.299 16.016 1.00 39.44 109 SER A C 1
ATOM 789 O O . SER A 1 109 ? -11.263 21.000 15.078 1.00 39.44 109 SER A O 1
ATOM 791 N N . GLU A 1 110 ? -12.353 20.792 17.028 1.00 34.53 110 GLU A N 1
ATOM 792 C CA . GLU A 1 110 ? -12.778 22.206 17.112 1.00 34.53 110 GLU A CA 1
ATOM 793 C C . GLU A 1 110 ? -11.759 23.118 17.816 1.00 34.53 110 GLU A C 1
ATOM 795 O O . GLU A 1 110 ? -11.846 24.340 17.718 1.00 34.53 110 GLU A O 1
ATOM 800 N N . ARG A 1 111 ? -10.759 22.562 18.514 1.00 36.56 111 ARG A N 1
ATOM 801 C CA . ARG A 1 111 ? -9.762 23.371 19.239 1.00 36.56 111 ARG A CA 1
ATOM 802 C C . ARG A 1 111 ? -8.561 23.789 18.396 1.00 36.56 111 ARG A C 1
ATOM 804 O O . ARG A 1 111 ? -7.899 24.766 18.737 1.00 36.56 111 ARG A O 1
ATOM 811 N N . VAL A 1 112 ? -8.296 23.091 17.294 1.00 40.19 112 VAL A N 1
ATOM 812 C CA . VAL A 1 112 ? -7.147 23.373 16.417 1.00 40.19 112 VAL A CA 1
ATOM 813 C C . VAL A 1 112 ? -7.444 24.496 15.409 1.00 40.19 112 VAL A C 1
ATOM 815 O O . VAL A 1 112 ? -6.514 25.136 14.935 1.00 40.19 112 VAL A O 1
ATOM 818 N N . SER A 1 113 ? -8.712 24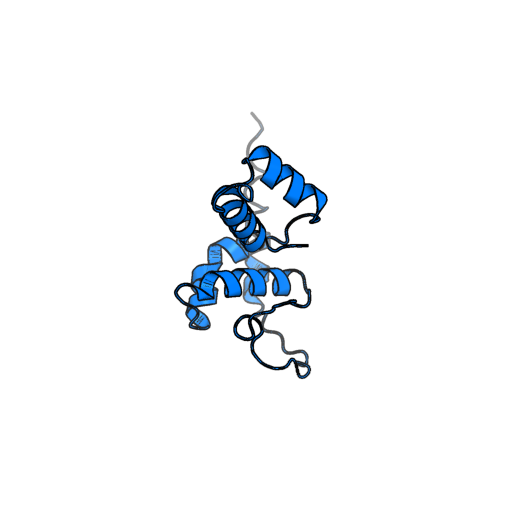.838 15.149 1.00 38.69 113 SER A N 1
ATOM 819 C CA . SER A 1 113 ? -9.080 25.932 14.230 1.00 38.69 113 SER A CA 1
ATOM 820 C C . SER A 1 113 ? -9.124 27.329 14.869 1.00 38.69 113 SER A C 1
ATOM 822 O O . SER A 1 113 ? -9.281 28.313 14.154 1.00 38.69 113 SER A O 1
ATOM 824 N N . LEU A 1 114 ? -8.988 27.444 16.196 1.00 37.53 114 LEU A N 1
ATOM 825 C CA . LEU A 1 114 ? -9.074 28.722 16.927 1.00 37.53 114 LEU A CA 1
ATOM 826 C C . LEU A 1 114 ? -7.712 29.365 17.241 1.00 37.53 114 LEU A C 1
ATOM 828 O O . LEU A 1 114 ? -7.672 30.477 17.761 1.00 37.53 114 LEU A O 1
ATOM 832 N N . LEU A 1 115 ? -6.601 28.698 16.912 1.00 42.16 115 LEU A N 1
ATOM 833 C CA . LEU A 1 115 ? -5.244 29.198 17.178 1.00 42.16 115 LEU A CA 1
ATOM 834 C C . LEU A 1 115 ? -4.538 29.794 15.948 1.00 42.16 115 LEU A C 1
ATOM 836 O O . LEU A 1 115 ? -3.467 30.367 16.110 1.00 42.16 115 LEU A O 1
ATOM 840 N N . ASP A 1 116 ? -5.144 29.742 14.755 1.00 42.91 116 ASP A N 1
ATOM 841 C CA . ASP A 1 116 ? -4.488 30.144 13.496 1.00 42.91 116 ASP A CA 1
ATOM 842 C C . ASP A 1 116 ? -4.991 31.481 12.905 1.00 42.91 116 ASP A C 1
ATOM 844 O O . ASP A 1 116 ? -4.697 31.822 11.762 1.00 42.91 116 ASP A O 1
ATOM 848 N N . SER A 1 117 ? -5.755 32.279 13.668 1.00 44.34 117 SER A N 1
ATOM 849 C CA . SER A 1 117 ? -6.357 33.532 13.168 1.00 44.34 117 SER A CA 1
ATOM 850 C C . SER A 1 117 ? -5.863 34.832 13.822 1.00 44.34 117 SER A C 1
ATOM 852 O O . SER A 1 117 ? -6.490 35.869 13.626 1.00 44.34 117 SER A O 1
ATOM 854 N N . HIS A 1 118 ? -4.753 34.834 14.571 1.00 42.22 118 HIS A N 1
ATOM 855 C CA . HIS A 1 118 ? -4.223 36.057 15.210 1.00 42.22 118 HIS A CA 1
ATOM 856 C C . HIS A 1 118 ? -2.729 36.279 14.943 1.00 42.22 118 HIS A C 1
ATOM 858 O O . HIS A 1 118 ? -1.913 36.298 15.861 1.00 42.22 118 HIS A O 1
ATOM 864 N N . GLY A 1 119 ? -2.361 36.475 13.674 1.00 39.44 119 GLY A N 1
ATOM 865 C CA . GLY A 1 119 ? -0.957 36.673 13.307 1.00 39.44 119 GLY A CA 1
ATOM 866 C C . GLY A 1 119 ? -0.694 37.408 11.996 1.00 39.44 119 GLY A C 1
ATOM 867 O O . GLY A 1 119 ? 0.191 36.992 11.257 1.00 39.44 119 GLY A O 1
ATOM 868 N N . ARG A 1 120 ? -1.435 38.481 11.676 1.00 39.69 120 ARG A N 1
ATOM 869 C CA . ARG A 1 120 ? -0.997 39.486 10.682 1.00 39.69 120 ARG A CA 1
ATOM 870 C C . ARG A 1 120 ? -1.792 40.790 10.795 1.00 39.69 120 ARG A C 1
ATOM 872 O O . ARG A 1 120 ? -2.838 40.928 10.175 1.00 39.69 120 ARG A O 1
ATOM 879 N N . ALA A 1 121 ? -1.278 41.734 11.581 1.00 35.72 121 ALA A N 1
ATOM 880 C CA . ALA A 1 121 ? -1.503 43.173 11.418 1.00 35.72 121 ALA A CA 1
ATOM 881 C C . ALA A 1 121 ? -0.588 43.949 12.382 1.00 35.72 121 ALA A C 1
ATOM 883 O O . ALA A 1 121 ? -0.896 44.042 13.568 1.00 35.72 121 ALA A O 1
ATOM 884 N N . ALA A 1 122 ? 0.532 44.455 11.862 1.00 40.38 122 ALA A N 1
ATOM 885 C CA . ALA A 1 122 ? 1.161 45.742 12.182 1.00 40.38 122 ALA A CA 1
ATOM 886 C C . ALA A 1 122 ? 2.411 45.893 11.308 1.00 40.38 122 ALA A C 1
ATOM 888 O O . ALA A 1 122 ? 3.250 44.963 11.331 1.00 40.38 122 ALA A O 1
#

Radius of gyration: 19.35 Å; chains: 1; bounding box: 41×62×40 Å

InterPro domains:
  IPR029060 PIN-like domain superfamily [SSF88723] (3-87)

pLDDT: mean 72.68, std 23.74, range [31.16, 97.81]

Organism: NCBI:txid1839754

Secondary structure (DSSP, 8-state):
--BHHHHHHHHHHHTT-SGGGPPPHHHHHHHHHHH--S-BPPPHHHHHTHHHHHHHTT--TTHHHHHHHHHHHHHTTPPP--SSTTTTTS------------GGGGGSTTTSTTSSSS----

Foldseek 3Di:
DAAPLVLVVQLVPLCPPPDPSRDDSVRSVVVCVVPDDDHLYQDPVCVVCVVVVCVVVVHDDPCSSLSRRLNSCVVVVHDDDDPDVSSVVDDDDDDPDDDPDDVVVVPVVVVVVVPPPPPDDD

Sequence (122 aa):
MLSGHALAETYSVLTRMPGDARLSGPDAARLLDARFTVPLTLGGSHAQKVHMTLSRVGIVGGAVYDGLVALAAKEHGLALATRDARAGGGPMTRLESRSLLSPEVARDSERVSLLDSHGRAA